Protein AF-A0A3M1SSL6-F1 (afdb_monomer_lite)

Secondary structure (DSSP, 8-state):
----EE-----SSSS---PPP--S---TTS-TTTS-GGGSEEEEEEEEEETTEEEEEEEEEESSPTTPEEEEEEEETT--SEEEEEEEE-BTTEEEEEEEEEPS---SS-EEEEEEE-GGGS-HHHHHHHHHTTTT-----

Structure (mmCIF, N/CA/C/O backbone):
data_AF-A0A3M1SSL6-F1
#
_entry.id   AF-A0A3M1SSL6-F1
#
loop_
_atom_site.group_PDB
_atom_site.id
_atom_site.type_symbol
_atom_site.label_atom_id
_atom_site.label_alt_id
_atom_site.label_comp_id
_atom_site.label_asym_id
_atom_site.label_entity_id
_atom_site.label_seq_id
_atom_site.pdbx_PDB_ins_code
_atom_site.Cartn_x
_atom_site.Cartn_y
_atom_site.Cartn_z
_atom_site.occu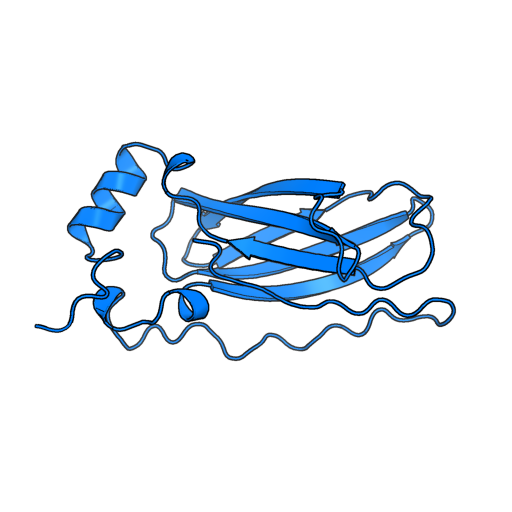pancy
_atom_site.B_iso_or_equiv
_atom_site.auth_seq_id
_atom_site.auth_comp_id
_atom_site.auth_asym_id
_atom_site.auth_atom_id
_atom_site.pdbx_PDB_model_num
ATOM 1 N N . MET A 1 1 ? 5.667 8.027 9.901 1.00 38.12 1 MET A N 1
ATOM 2 C CA . MET A 1 1 ? 6.090 6.616 10.025 1.00 38.12 1 MET A CA 1
ATOM 3 C C . MET A 1 1 ? 5.757 5.907 8.709 1.00 38.12 1 MET A C 1
ATOM 5 O O . MET A 1 1 ? 4.635 6.069 8.248 1.00 38.12 1 MET A O 1
ATOM 9 N N . ARG A 1 2 ? 6.720 5.253 8.036 1.00 44.19 2 ARG A N 1
ATOM 10 C CA . ARG A 1 2 ? 6.499 4.484 6.786 1.00 44.19 2 ARG A CA 1
ATOM 11 C C . ARG A 1 2 ? 6.353 3.008 7.173 1.00 44.19 2 ARG A C 1
ATOM 13 O O . ARG A 1 2 ? 7.194 2.523 7.918 1.00 44.19 2 ARG A O 1
ATOM 20 N N . LEU A 1 3 ? 5.269 2.350 6.759 1.00 55.62 3 LEU A N 1
ATOM 21 C CA . LEU A 1 3 ? 4.728 1.160 7.447 1.00 55.62 3 LEU A CA 1
ATOM 22 C C . LEU A 1 3 ? 4.533 -0.080 6.555 1.00 55.62 3 LEU A C 1
ATOM 24 O O . LEU A 1 3 ? 3.794 -0.987 6.905 1.00 55.62 3 LEU A O 1
ATOM 28 N N . GLY A 1 4 ? 5.216 -0.150 5.419 1.00 49.72 4 GLY A N 1
ATOM 29 C CA . GLY A 1 4 ? 5.223 -1.340 4.573 1.00 49.72 4 GLY A CA 1
ATOM 30 C C . GLY A 1 4 ? 6.229 -1.174 3.443 1.00 49.72 4 GLY A C 1
ATOM 31 O O . GLY A 1 4 ? 6.279 -0.135 2.780 1.00 49.72 4 GLY A O 1
ATOM 32 N N . PHE A 1 5 ? 7.079 -2.175 3.253 1.00 45.56 5 PHE A N 1
ATOM 33 C CA . PHE A 1 5 ? 8.146 -2.143 2.262 1.00 45.56 5 PHE A CA 1
ATOM 34 C C . PHE A 1 5 ? 8.259 -3.514 1.609 1.00 45.56 5 PHE A C 1
ATOM 36 O O . PHE A 1 5 ? 8.467 -4.505 2.305 1.00 45.56 5 PHE A O 1
ATOM 43 N N . LEU A 1 6 ? 8.154 -3.560 0.280 1.00 54.50 6 LEU A N 1
ATOM 44 C CA . LEU A 1 6 ? 8.466 -4.755 -0.491 1.00 54.50 6 LEU A CA 1
ATOM 45 C C . LEU A 1 6 ? 9.509 -4.407 -1.551 1.00 54.50 6 LEU A C 1
ATOM 47 O O . LEU A 1 6 ? 9.314 -3.560 -2.429 1.00 54.50 6 LEU A O 1
ATOM 51 N N . LEU A 1 7 ? 10.645 -5.088 -1.485 1.00 48.22 7 LEU A N 1
ATOM 52 C CA . LEU A 1 7 ? 11.669 -4.955 -2.502 1.00 48.22 7 LEU A CA 1
ATOM 53 C C . LEU A 1 7 ? 11.316 -5.803 -3.724 1.00 48.22 7 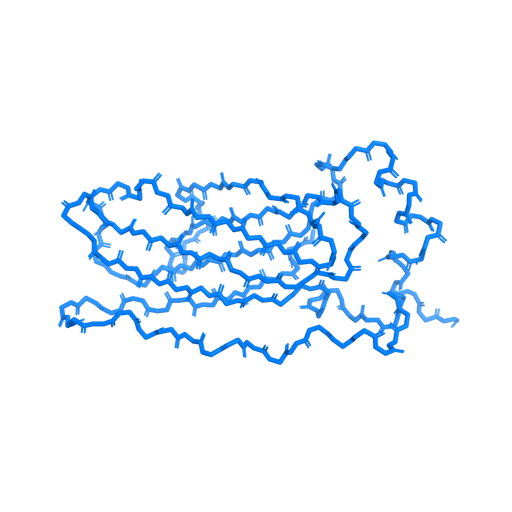LEU A C 1
ATOM 55 O O . LEU A 1 7 ? 11.434 -7.025 -3.686 1.00 48.22 7 LEU A O 1
ATOM 59 N N . LEU A 1 8 ? 11.004 -5.147 -4.841 1.00 52.91 8 LEU A N 1
ATOM 60 C CA . LEU A 1 8 ? 10.924 -5.802 -6.144 1.00 52.91 8 LEU A CA 1
ATOM 61 C C . LEU A 1 8 ? 12.239 -5.635 -6.921 1.00 52.91 8 LEU A C 1
ATOM 63 O O . LEU A 1 8 ? 12.441 -4.643 -7.622 1.00 52.91 8 LEU A O 1
ATOM 67 N N . VAL A 1 9 ? 13.129 -6.626 -6.859 1.00 50.75 9 VAL A N 1
ATOM 68 C CA . VAL A 1 9 ? 14.359 -6.610 -7.666 1.00 50.75 9 VAL A CA 1
ATOM 69 C C . VAL A 1 9 ? 14.037 -6.945 -9.126 1.00 50.75 9 VAL A C 1
ATOM 71 O O . VAL A 1 9 ? 13.736 -8.084 -9.470 1.00 50.75 9 VAL A O 1
ATOM 74 N N . LEU A 1 10 ? 14.141 -5.947 -10.004 1.00 53.19 10 LEU A N 1
ATOM 75 C CA . LEU A 1 10 ? 14.079 -6.113 -11.456 1.00 53.19 10 LEU A CA 1
ATOM 76 C C . LEU A 1 10 ? 15.504 -6.143 -12.018 1.00 53.19 10 LEU A C 1
ATOM 78 O O . LEU A 1 10 ? 16.075 -5.096 -12.317 1.00 53.19 10 LEU A O 1
ATOM 82 N N . LEU A 1 11 ? 16.098 -7.334 -12.137 1.00 41.16 11 LEU A N 1
ATOM 83 C CA . LEU A 1 11 ? 17.385 -7.491 -12.821 1.00 41.16 11 LEU A CA 1
ATOM 84 C C . LEU A 1 11 ? 17.178 -7.323 -14.332 1.00 41.16 11 LEU A C 1
ATOM 86 O O . LEU A 1 11 ? 16.248 -7.874 -14.922 1.00 41.16 11 LEU A O 1
ATOM 90 N N . GLY A 1 12 ? 18.006 -6.481 -14.947 1.00 35.97 12 GLY A N 1
ATOM 91 C CA . GLY A 1 12 ? 17.979 -6.242 -16.385 1.00 35.97 12 GLY A CA 1
ATOM 92 C C . GLY A 1 12 ? 18.387 -7.484 -17.182 1.00 35.97 12 GLY A C 1
ATOM 93 O O . GLY A 1 12 ? 19.233 -8.249 -16.738 1.00 35.97 12 GLY A O 1
ATOM 94 N N . LEU A 1 13 ? 17.804 -7.601 -18.382 1.00 37.53 13 LEU A N 1
ATOM 95 C CA . LEU A 1 13 ? 18.135 -8.556 -19.453 1.00 37.53 13 LEU A CA 1
ATOM 96 C C . LEU A 1 13 ? 17.828 -10.033 -19.145 1.00 37.53 13 LEU A C 1
ATOM 98 O O . LEU A 1 13 ? 18.706 -10.882 -19.110 1.00 37.53 13 LEU A O 1
ATOM 102 N N . GLY A 1 14 ? 16.545 -10.355 -18.995 1.00 35.19 14 GLY A N 1
ATOM 103 C CA . GLY A 1 14 ? 16.071 -11.738 -19.002 1.00 35.19 14 GLY A CA 1
ATOM 104 C C . GLY A 1 14 ? 14.576 -11.790 -18.735 1.00 35.19 14 GLY A C 1
ATOM 105 O O . GLY A 1 14 ? 14.086 -11.192 -17.782 1.00 35.19 14 GLY A O 1
ATOM 106 N N . SER A 1 15 ? 13.830 -12.427 -19.625 1.00 37.25 15 SER A N 1
ATOM 107 C CA . SER A 1 15 ? 12.371 -12.405 -19.704 1.00 37.25 15 SER A CA 1
ATOM 108 C C . SER A 1 15 ? 11.688 -13.125 -18.534 1.00 37.25 15 SER A C 1
ATOM 110 O O . SER A 1 15 ? 11.211 -14.237 -18.684 1.00 37.25 15 SER A O 1
ATOM 112 N N . SER A 1 16 ? 11.634 -12.514 -17.354 1.00 40.06 16 SER A N 1
ATOM 113 C CA . SER A 1 16 ? 10.508 -12.608 -16.414 1.00 40.06 16 SER A CA 1
ATOM 114 C C . SER A 1 16 ? 10.791 -11.726 -15.203 1.00 40.06 16 SER A C 1
ATOM 116 O O . SER A 1 16 ? 11.843 -11.801 -14.572 1.00 40.06 16 SER A O 1
ATOM 118 N N . VAL A 1 17 ? 9.834 -10.867 -14.858 1.00 48.50 17 VAL A N 1
ATOM 119 C CA . VAL A 1 17 ? 9.795 -10.295 -13.514 1.00 48.50 17 VAL A CA 1
ATOM 120 C C . VAL A 1 17 ? 9.286 -11.412 -12.622 1.00 48.50 17 VAL A C 1
ATOM 122 O O . VAL A 1 17 ? 8.125 -11.803 -12.743 1.00 48.50 17 VAL A O 1
ATOM 125 N N . ARG A 1 18 ? 10.149 -11.967 -11.770 1.00 44.84 18 ARG A N 1
ATOM 126 C CA . ARG A 1 18 ? 9.722 -12.986 -10.812 1.00 44.84 18 ARG A CA 1
ATOM 127 C C . ARG A 1 18 ? 8.696 -12.335 -9.886 1.00 44.84 18 ARG A C 1
ATOM 129 O O . ARG A 1 18 ? 9.043 -11.445 -9.113 1.00 44.84 18 ARG A O 1
ATOM 136 N N . ALA A 1 19 ? 7.434 -12.741 -10.015 1.00 44.97 19 ALA A N 1
ATOM 137 C CA . ALA A 1 19 ? 6.427 -12.441 -9.014 1.00 44.97 19 ALA A CA 1
ATOM 138 C C . ALA A 1 19 ? 6.960 -13.003 -7.693 1.00 44.97 19 ALA A C 1
ATOM 140 O O . ALA A 1 19 ? 7.219 -14.204 -7.594 1.00 44.97 19 ALA A O 1
ATOM 141 N N . GLN A 1 20 ? 7.198 -12.142 -6.707 1.00 50.69 20 GLN A N 1
ATOM 142 C CA . GLN A 1 20 ? 7.287 -12.648 -5.347 1.00 50.69 20 GLN A CA 1
ATOM 143 C C . GLN A 1 20 ? 5.884 -13.145 -5.004 1.00 50.69 20 GLN A C 1
ATOM 145 O O . GLN A 1 20 ? 4.908 -12.410 -5.177 1.00 50.69 20 GLN A O 1
ATOM 150 N N . SER A 1 21 ? 5.788 -14.419 -4.612 1.00 43.50 21 SER A N 1
ATOM 151 C CA . SER A 1 21 ? 4.580 -14.983 -4.010 1.00 43.50 21 SER A CA 1
ATOM 152 C C . SER A 1 21 ? 4.076 -14.023 -2.940 1.00 43.50 21 SER A C 1
ATOM 154 O O . SER A 1 21 ? 4.904 -13.384 -2.283 1.00 43.50 21 SER A O 1
ATOM 156 N N . MET A 1 22 ? 2.751 -13.904 -2.784 1.00 50.19 22 MET A N 1
ATOM 157 C CA . MET A 1 22 ? 2.197 -13.064 -1.723 1.00 50.19 22 MET A CA 1
ATOM 158 C C . MET A 1 22 ? 2.946 -13.357 -0.422 1.00 50.19 22 MET A C 1
ATOM 160 O O . MET A 1 22 ? 3.069 -14.536 -0.070 1.00 50.19 22 MET A O 1
ATOM 164 N N . PRO A 1 23 ? 3.501 -12.336 0.257 1.00 56.31 23 PRO A N 1
ATOM 165 C CA . PRO A 1 23 ? 3.974 -12.548 1.612 1.00 56.31 23 PRO A CA 1
ATOM 166 C C . PRO A 1 23 ? 2.814 -13.103 2.444 1.00 56.31 23 PRO A C 1
ATOM 168 O O . PRO A 1 23 ? 1.648 -12.955 2.067 1.00 56.31 23 PRO A O 1
ATOM 171 N N . GLU A 1 24 ? 3.149 -13.750 3.558 1.00 63.38 24 GLU A N 1
ATOM 172 C CA . GLU A 1 24 ? 2.192 -14.193 4.574 1.00 63.38 24 GLU A CA 1
ATOM 173 C C . GLU A 1 24 ? 1.057 -13.163 4.717 1.00 63.38 24 GLU A C 1
ATOM 175 O O . GLU A 1 24 ? 1.331 -11.962 4.853 1.00 63.38 24 GLU A O 1
ATOM 180 N N . ARG A 1 25 ? -0.194 -13.628 4.572 1.00 72.38 25 ARG A N 1
ATOM 181 C CA . ARG A 1 25 ? -1.403 -12.787 4.595 1.00 72.38 25 ARG A CA 1
ATOM 182 C C . ARG A 1 25 ? -1.436 -11.943 5.868 1.00 72.38 25 ARG A C 1
ATOM 184 O O . ARG A 1 25 ? -0.782 -12.276 6.857 1.00 72.38 25 ARG A O 1
ATOM 191 N N . VAL A 1 26 ? -2.196 -10.850 5.858 1.00 74.75 26 VAL A N 1
ATOM 192 C CA . VAL A 1 26 ? -2.397 -10.102 7.105 1.00 74.75 26 VAL A CA 1
ATOM 193 C C . VAL A 1 26 ? -3.122 -11.022 8.094 1.00 74.75 26 VAL A C 1
ATOM 195 O O . VAL A 1 26 ? -4.176 -11.573 7.781 1.00 74.75 26 VAL A O 1
ATOM 198 N N . ASP A 1 27 ? -2.550 -11.219 9.283 1.00 77.81 27 ASP A N 1
ATOM 199 C CA . ASP A 1 27 ? -3.174 -12.025 10.334 1.00 77.81 27 ASP A CA 1
ATOM 200 C C . ASP A 1 27 ? -4.312 -11.240 10.991 1.00 77.81 27 ASP A C 1
ATOM 202 O O . ASP A 1 27 ? -4.085 -10.449 11.903 1.00 77.81 27 ASP A O 1
ATOM 206 N N . PHE A 1 28 ? -5.539 -11.472 10.526 1.00 81.75 28 PHE A N 1
ATOM 207 C CA . PHE A 1 28 ? -6.749 -10.835 11.046 1.00 81.75 28 PHE A CA 1
ATOM 208 C C . PHE A 1 28 ? -7.290 -11.452 12.348 1.00 81.75 28 PHE A C 1
ATOM 210 O O . PHE A 1 28 ? -8.369 -11.057 12.789 1.00 81.75 28 PHE A O 1
ATOM 217 N N . SER A 1 29 ? -6.597 -12.423 12.957 1.00 83.38 29 SER A N 1
ATOM 218 C CA . SER A 1 29 ? -7.064 -13.066 14.196 1.00 83.38 29 SER A CA 1
ATOM 219 C C . SER A 1 29 ? -6.900 -12.183 15.438 1.00 83.38 29 SER A C 1
ATOM 221 O O . SER A 1 29 ? -7.640 -12.341 16.407 1.00 83.38 29 SER A O 1
ATOM 223 N N . LYS A 1 30 ? -5.962 -11.232 15.401 1.00 80.69 30 LYS A N 1
ATOM 224 C CA . LYS A 1 30 ? -5.660 -10.313 16.507 1.00 80.69 30 LYS A CA 1
ATOM 225 C C . LYS A 1 30 ? -6.284 -8.951 16.270 1.00 80.69 30 LYS A C 1
ATOM 227 O O . LYS A 1 30 ? -6.275 -8.516 15.125 1.00 80.69 30 LYS A O 1
ATOM 232 N N . PRO A 1 31 ? -6.760 -8.226 17.291 1.00 80.62 31 PRO A N 1
ATOM 233 C CA . PRO A 1 31 ? -7.284 -6.877 17.098 1.00 80.62 31 PRO A CA 1
ATOM 234 C C . PRO A 1 31 ? -6.217 -5.922 16.517 1.00 80.62 31 PRO A C 1
ATOM 236 O O . PRO A 1 31 ? -5.020 -6.129 16.735 1.00 80.62 31 PRO A O 1
ATOM 239 N N . PRO A 1 32 ? -6.613 -4.834 15.818 1.00 77.00 32 PRO A N 1
ATOM 240 C CA . PRO A 1 32 ? -5.674 -3.884 15.210 1.00 77.00 32 PRO A CA 1
ATOM 241 C C . PRO A 1 32 ? -4.626 -3.311 16.173 1.00 77.00 32 PRO A C 1
ATOM 243 O O . PRO A 1 32 ? -3.562 -2.878 15.728 1.00 77.00 32 PRO A O 1
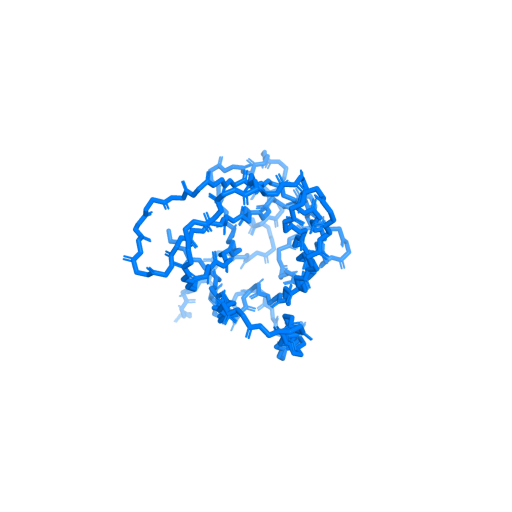ATOM 246 N N . SER A 1 33 ? -4.944 -3.263 17.465 1.00 76.19 33 SER A N 1
ATOM 247 C CA . SER A 1 33 ? -4.093 -2.811 18.566 1.00 76.19 33 SER A CA 1
ATOM 248 C C . SER A 1 33 ? -2.898 -3.730 18.838 1.00 76.19 33 SER A C 1
ATOM 250 O O . SER A 1 33 ? -1.842 -3.281 19.267 1.00 76.19 33 SER A O 1
ATOM 252 N N . GLU A 1 34 ? -3.045 -5.023 18.567 1.00 77.81 34 GLU A N 1
ATOM 253 C CA . GLU A 1 34 ? -2.030 -6.047 18.842 1.00 77.81 34 GLU A CA 1
ATOM 254 C C . GLU A 1 34 ? -1.167 -6.366 17.618 1.00 77.81 34 GLU A C 1
ATOM 256 O O . GLU A 1 34 ? -0.201 -7.125 17.696 1.00 77.81 34 GLU A O 1
ATOM 261 N N . VAL A 1 35 ? -1.501 -5.782 16.465 1.00 74.69 35 VAL A N 1
ATOM 262 C CA . VAL A 1 35 ? -0.747 -5.963 15.227 1.00 74.69 35 VAL A CA 1
ATOM 263 C C . VAL A 1 35 ? 0.295 -4.860 15.102 1.00 74.69 35 VAL A C 1
ATOM 265 O O . VAL A 1 35 ? -0.026 -3.672 15.031 1.00 74.69 35 VAL A O 1
ATOM 268 N N . GLU A 1 36 ? 1.566 -5.247 15.022 1.00 70.06 36 GLU A N 1
ATOM 269 C CA . GLU A 1 36 ? 2.645 -4.291 14.788 1.00 70.06 36 GLU A CA 1
ATOM 270 C C . GLU A 1 36 ? 2.447 -3.539 13.470 1.00 70.06 36 GLU A C 1
ATOM 272 O O . GLU A 1 36 ? 1.963 -4.073 12.472 1.00 70.06 36 GLU A O 1
ATOM 277 N N . ALA A 1 37 ? 2.825 -2.263 13.450 1.00 67.62 37 ALA A N 1
ATOM 278 C CA . ALA A 1 37 ? 2.411 -1.354 12.391 1.00 67.62 37 ALA A CA 1
ATOM 279 C C . ALA A 1 37 ? 2.893 -1.770 10.980 1.00 67.62 37 ALA A C 1
ATOM 281 O O . ALA A 1 37 ? 2.187 -1.516 10.006 1.00 67.62 37 ALA A O 1
ATOM 282 N N . TYR A 1 38 ? 4.041 -2.452 10.863 1.00 65.69 38 TYR A N 1
ATOM 283 C CA . TYR A 1 38 ? 4.555 -2.999 9.595 1.00 65.69 38 TYR A CA 1
ATOM 284 C C . TYR A 1 38 ? 3.862 -4.299 9.147 1.00 65.69 38 TYR A C 1
ATOM 286 O O . TYR A 1 38 ? 4.026 -4.722 8.003 1.00 65.69 38 TYR A O 1
ATOM 294 N N . ASN A 1 39 ? 3.075 -4.925 10.024 1.00 69.75 39 ASN A N 1
ATOM 295 C CA . ASN A 1 39 ? 2.250 -6.094 9.722 1.00 69.75 39 ASN A CA 1
ATOM 296 C C . ASN A 1 39 ? 0.814 -5.704 9.342 1.00 69.75 39 ASN A C 1
ATOM 298 O O . ASN A 1 39 ? 0.058 -6.551 8.877 1.00 69.75 39 ASN A O 1
ATOM 302 N N . LYS A 1 40 ? 0.441 -4.419 9.464 1.00 80.38 40 LYS A N 1
ATOM 303 C CA . LYS A 1 40 ? -0.896 -3.924 9.092 1.00 80.38 40 LYS A CA 1
ATOM 304 C C . LYS A 1 40 ? -1.109 -3.786 7.582 1.00 80.38 40 LYS A C 1
ATOM 306 O O . LYS A 1 40 ? -2.216 -3.461 7.163 1.00 80.38 40 LYS A O 1
ATOM 311 N N . VAL A 1 41 ? -0.072 -3.982 6.767 1.00 83.31 41 VAL A N 1
ATOM 312 C CA . VAL A 1 41 ? -0.155 -4.004 5.300 1.00 83.31 41 VAL A CA 1
ATOM 313 C C . VAL A 1 41 ? 0.742 -5.116 4.773 1.00 83.31 41 VAL A C 1
ATOM 315 O O . VAL A 1 41 ? 1.937 -5.155 5.073 1.00 83.31 41 VAL A O 1
ATOM 318 N N . ARG A 1 42 ? 0.185 -5.992 3.939 1.00 84.44 42 ARG A N 1
ATOM 319 C CA . ARG A 1 42 ? 0.925 -7.006 3.181 1.00 84.44 42 ARG A CA 1
ATOM 320 C C . ARG A 1 42 ? 0.533 -6.901 1.726 1.00 84.44 42 ARG A C 1
ATOM 322 O O . ARG A 1 42 ? -0.633 -6.711 1.417 1.00 84.44 42 ARG A O 1
ATOM 329 N N . PHE A 1 43 ? 1.499 -6.981 0.822 1.00 85.25 43 PHE A N 1
ATOM 330 C CA . PHE A 1 43 ? 1.208 -6.874 -0.600 1.00 85.25 43 PHE A CA 1
ATOM 331 C C . PHE A 1 43 ? 2.215 -7.639 -1.437 1.00 85.25 43 PHE A C 1
ATOM 333 O O . PHE A 1 43 ? 3.360 -7.836 -1.035 1.00 85.25 43 PHE A O 1
ATOM 340 N N . ALA A 1 44 ? 1.772 -8.031 -2.620 1.00 85.00 44 ALA A N 1
ATOM 341 C CA . ALA A 1 44 ? 2.588 -8.545 -3.695 1.00 85.00 44 ALA A CA 1
ATOM 342 C C . ALA A 1 44 ? 2.653 -7.532 -4.831 1.00 85.00 44 ALA A C 1
ATOM 344 O O . ALA A 1 44 ? 1.765 -6.694 -5.022 1.00 85.00 44 ALA A O 1
ATOM 345 N N . VAL A 1 45 ? 3.715 -7.647 -5.621 1.00 83.62 45 VAL A N 1
ATOM 346 C CA . VAL A 1 45 ? 3.859 -6.888 -6.856 1.00 83.62 45 VAL A CA 1
ATOM 347 C C . VAL A 1 45 ? 4.176 -7.840 -7.992 1.00 83.62 45 VAL A C 1
ATOM 349 O O . VAL A 1 45 ? 5.135 -8.609 -7.935 1.00 83.62 45 VAL A O 1
ATOM 352 N N . ARG A 1 46 ? 3.394 -7.737 -9.061 1.00 83.69 46 ARG A N 1
ATOM 353 C CA . ARG A 1 46 ? 3.653 -8.389 -10.339 1.00 83.69 46 ARG A CA 1
ATOM 354 C C . ARG A 1 46 ? 4.082 -7.339 -11.350 1.00 83.69 46 ARG A C 1
ATOM 356 O O . ARG A 1 46 ? 3.381 -6.354 -11.557 1.00 83.69 46 ARG A O 1
ATOM 363 N N . GLY A 1 47 ? 5.226 -7.549 -11.990 1.00 81.06 47 GLY A N 1
ATOM 364 C CA . GLY A 1 47 ? 5.666 -6.715 -13.104 1.00 81.06 47 GLY A CA 1
ATOM 365 C C . GLY A 1 47 ? 5.471 -7.410 -14.443 1.00 81.06 47 GLY A C 1
ATOM 366 O O . GLY A 1 47 ? 5.724 -8.603 -14.574 1.00 81.06 47 GLY A O 1
ATOM 367 N N . GLU A 1 48 ? 5.068 -6.652 -15.453 1.00 81.94 48 GLU A N 1
ATOM 368 C CA . GLU A 1 48 ? 4.952 -7.115 -16.831 1.00 81.94 48 GLU A CA 1
ATOM 369 C C . GLU A 1 48 ? 5.571 -6.081 -17.774 1.00 81.94 48 GLU A C 1
ATOM 371 O O . GLU A 1 48 ? 5.242 -4.892 -17.735 1.00 81.94 48 GLU A O 1
ATOM 376 N N . ARG A 1 49 ? 6.498 -6.519 -18.631 1.00 77.50 49 ARG A N 1
ATOM 377 C CA . ARG A 1 49 ? 7.044 -5.666 -19.691 1.00 77.50 49 ARG A CA 1
ATOM 378 C C . ARG A 1 49 ? 6.135 -5.746 -20.911 1.00 77.50 49 ARG A C 1
ATOM 380 O O . ARG A 1 49 ? 5.967 -6.810 -21.486 1.00 77.50 49 ARG A O 1
ATOM 387 N N . THR A 1 50 ? 5.617 -4.597 -21.328 1.00 79.56 50 THR A N 1
ATOM 388 C CA . THR A 1 50 ? 4.801 -4.438 -22.538 1.00 79.56 50 THR A CA 1
ATOM 389 C C . THR A 1 50 ? 5.546 -3.587 -23.567 1.00 79.56 50 THR A C 1
ATOM 391 O O . THR A 1 50 ? 6.506 -2.887 -23.230 1.00 79.56 50 THR A O 1
ATOM 394 N N . ALA A 1 51 ? 5.060 -3.538 -24.812 1.00 78.12 51 ALA A N 1
ATOM 395 C CA . ALA A 1 51 ? 5.605 -2.639 -25.836 1.00 78.12 51 ALA A CA 1
ATOM 396 C C . ALA A 1 51 ? 5.597 -1.154 -25.404 1.00 78.12 51 ALA A C 1
ATOM 398 O O . ALA A 1 51 ? 6.433 -0.367 -25.854 1.00 78.12 51 ALA A O 1
ATOM 399 N N . LYS A 1 52 ? 4.683 -0.759 -24.506 1.00 77.12 52 LYS A N 1
ATOM 400 C CA . LYS A 1 52 ? 4.526 0.620 -24.010 1.00 77.12 52 LYS A CA 1
ATOM 401 C C . LYS A 1 52 ? 5.381 0.931 -22.774 1.00 77.12 52 LYS A C 1
ATOM 403 O O . LYS A 1 52 ? 5.479 2.094 -22.396 1.00 77.12 52 LYS A O 1
ATOM 408 N N . GLY A 1 53 ? 6.028 -0.069 -22.175 1.00 77.12 53 GLY A N 1
ATOM 409 C CA . GLY A 1 53 ? 6.837 0.083 -20.965 1.00 77.12 53 GLY A CA 1
ATOM 410 C C . GLY A 1 53 ? 6.512 -0.961 -19.899 1.00 77.12 53 GLY A C 1
ATOM 411 O O . GLY A 1 53 ? 5.861 -1.973 -20.170 1.00 77.12 53 GLY A O 1
ATOM 412 N N . LEU A 1 54 ? 6.989 -0.712 -18.679 1.00 79.31 54 LEU A N 1
ATOM 413 C CA . LEU A 1 54 ? 6.728 -1.564 -17.521 1.00 79.31 54 LEU A CA 1
ATOM 414 C C . LEU A 1 54 ? 5.339 -1.261 -16.947 1.00 79.31 54 LEU A C 1
ATOM 416 O O . LEU A 1 54 ? 5.009 -0.107 -16.661 1.00 79.31 54 LEU A O 1
ATOM 420 N N . VAL A 1 55 ? 4.557 -2.316 -16.762 1.00 84.31 55 VAL A N 1
ATOM 421 C CA . VAL A 1 55 ? 3.304 -2.321 -16.014 1.00 84.31 55 VAL A CA 1
ATOM 422 C C . VAL A 1 55 ? 3.563 -3.019 -14.689 1.00 84.31 55 VAL A C 1
ATOM 424 O O . VAL A 1 55 ? 4.164 -4.091 -14.668 1.00 84.31 55 VAL A O 1
ATOM 427 N N . LEU A 1 56 ? 3.138 -2.412 -13.585 1.00 85.81 56 LEU A N 1
ATOM 428 C CA . LEU A 1 56 ? 3.207 -3.032 -12.263 1.00 85.81 56 LEU A CA 1
ATOM 429 C C . LEU A 1 56 ? 1.791 -3.189 -11.721 1.00 85.81 56 LEU A C 1
ATOM 431 O O . LEU A 1 56 ? 1.032 -2.227 -11.700 1.00 85.81 56 LEU A O 1
ATOM 435 N N . THR A 1 57 ? 1.444 -4.376 -11.259 1.00 88.75 57 THR A N 1
ATOM 436 C CA . THR A 1 57 ? 0.205 -4.637 -10.531 1.00 88.75 57 THR A CA 1
ATOM 437 C C . THR A 1 57 ? 0.564 -4.899 -9.081 1.00 88.75 57 THR A C 1
ATOM 439 O O . THR A 1 57 ? 1.378 -5.772 -8.792 1.00 88.75 57 THR A O 1
ATOM 442 N N . VAL A 1 58 ? -0.016 -4.107 -8.188 1.00 88.75 58 VAL A N 1
ATOM 443 C CA . VAL A 1 58 ? 0.123 -4.216 -6.740 1.00 88.75 58 VAL A CA 1
ATOM 444 C C . VAL A 1 58 ? -1.198 -4.722 -6.193 1.00 88.75 58 VAL A C 1
ATOM 446 O O . VAL A 1 58 ? -2.237 -4.118 -6.453 1.00 88.75 58 VAL A O 1
ATOM 449 N N . GLU A 1 59 ? -1.149 -5.817 -5.452 1.00 90.62 59 GLU A N 1
ATOM 450 C CA . GLU A 1 59 ? -2.300 -6.439 -4.799 1.00 90.62 59 GLU A CA 1
ATOM 451 C C . GLU A 1 59 ? -1.923 -6.687 -3.349 1.00 90.62 59 GLU A C 1
ATOM 453 O O . GLU A 1 59 ? -0.843 -7.212 -3.076 1.00 90.62 59 GLU A O 1
ATOM 458 N N . GLY A 1 60 ? -2.769 -6.271 -2.416 1.00 88.31 60 GLY A N 1
ATOM 459 C CA . GLY A 1 60 ? -2.460 -6.411 -1.008 1.00 88.31 60 GLY A CA 1
ATOM 460 C C . GLY A 1 60 ? -3.674 -6.435 -0.108 1.00 88.31 60 GLY A C 1
ATOM 461 O O . GLY A 1 60 ? -4.792 -6.129 -0.509 1.00 88.31 60 GLY A O 1
ATOM 462 N N . GLU A 1 61 ? -3.397 -6.800 1.131 1.00 89.19 61 GLU A N 1
ATOM 463 C CA . GLU A 1 61 ? -4.311 -6.799 2.255 1.00 89.19 61 GLU A CA 1
ATOM 464 C C . GLU A 1 61 ? -3.866 -5.727 3.245 1.00 89.19 61 GLU A C 1
ATOM 466 O O . GLU A 1 61 ? -2.671 -5.479 3.457 1.00 89.19 61 GLU A O 1
ATOM 471 N N . ALA A 1 62 ? -4.844 -5.076 3.852 1.00 88.38 62 ALA A N 1
ATOM 472 C CA . ALA A 1 62 ? -4.638 -4.025 4.821 1.00 88.38 62 ALA A CA 1
ATOM 473 C C . ALA A 1 62 ? -5.523 -4.279 6.035 1.00 88.38 62 ALA A C 1
ATOM 475 O O . ALA A 1 62 ? -6.705 -4.578 5.910 1.00 88.38 62 ALA A O 1
ATOM 476 N N . TYR A 1 63 ? -4.949 -4.101 7.222 1.00 86.69 63 TYR A N 1
ATOM 477 C CA . TYR A 1 63 ? -5.705 -4.150 8.465 1.00 86.69 63 TYR A CA 1
ATOM 478 C C . TYR A 1 63 ? -6.704 -2.990 8.549 1.00 86.69 63 TYR A C 1
ATOM 480 O O . TYR A 1 63 ? -7.740 -3.134 9.174 1.00 86.69 63 TYR A O 1
ATOM 488 N N . TYR A 1 64 ? -6.393 -1.852 7.921 1.00 86.44 64 TYR A N 1
ATOM 489 C CA . TYR A 1 64 ? -7.158 -0.604 7.977 1.00 86.44 64 TYR A CA 1
ATOM 490 C C . TYR A 1 64 ? -8.619 -0.745 7.517 1.00 86.44 64 TYR A C 1
ATOM 492 O O . TYR A 1 64 ? -8.907 -1.587 6.668 1.00 86.44 64 TYR A O 1
ATOM 500 N N . PRO A 1 65 ? -9.530 0.101 8.038 1.00 87.88 65 PRO A N 1
ATOM 501 C CA . PRO A 1 65 ? -10.933 0.059 7.650 1.00 87.88 65 PRO A CA 1
ATOM 502 C C . PRO A 1 65 ? -11.120 0.416 6.174 1.00 87.88 65 PRO A C 1
ATOM 504 O O . PRO A 1 65 ? -10.304 1.128 5.579 1.00 87.88 65 PRO A O 1
ATOM 507 N N . ASP A 1 66 ? -12.243 -0.013 5.615 1.00 90.62 66 ASP A N 1
ATOM 508 C CA . ASP A 1 66 ? -12.617 0.328 4.250 1.00 90.62 66 ASP A CA 1
ATOM 509 C C . ASP A 1 66 ? -12.699 1.846 4.045 1.00 90.62 66 ASP A C 1
ATOM 511 O O . ASP A 1 66 ? -13.013 2.634 4.945 1.00 90.62 66 ASP A O 1
ATOM 515 N N . GLY A 1 67 ? -12.333 2.273 2.841 1.00 89.44 67 GLY A N 1
ATOM 516 C CA . GLY A 1 67 ? -12.134 3.675 2.499 1.00 89.44 67 GLY A CA 1
ATOM 517 C C . GLY A 1 67 ? -10.783 4.245 2.938 1.00 89.44 67 GLY A C 1
ATOM 518 O O . GLY A 1 67 ? -10.430 5.336 2.480 1.00 89.44 67 GLY A O 1
ATOM 519 N N . ALA A 1 68 ? -9.991 3.528 3.750 1.00 90.38 68 ALA A N 1
ATOM 520 C CA . ALA A 1 68 ? -8.638 3.957 4.079 1.00 90.38 68 ALA A CA 1
ATOM 521 C C . ALA A 1 68 ? -7.759 4.041 2.831 1.00 90.38 68 ALA A C 1
ATOM 523 O O . ALA A 1 68 ? -7.778 3.178 1.960 1.00 90.38 68 ALA A O 1
ATOM 524 N N . VAL A 1 69 ? -6.955 5.092 2.753 1.00 91.69 69 VAL A N 1
ATOM 525 C CA . VAL A 1 69 ? -6.049 5.341 1.640 1.00 91.69 69 VAL A CA 1
ATOM 526 C C . VAL A 1 69 ? -4.676 4.755 1.946 1.00 91.69 69 VAL A C 1
ATOM 528 O O . VAL A 1 69 ? -3.982 5.205 2.863 1.00 91.69 69 VAL A O 1
ATOM 531 N N . ILE A 1 70 ? -4.257 3.799 1.121 1.00 90.56 70 ILE A N 1
ATOM 532 C CA . ILE A 1 70 ? -2.887 3.302 1.045 1.00 90.56 70 ILE A CA 1
ATOM 533 C C . ILE A 1 70 ? -2.159 4.057 -0.063 1.00 90.56 70 ILE A C 1
ATOM 535 O O . ILE A 1 70 ? -2.628 4.174 -1.197 1.00 90.56 70 ILE A O 1
ATOM 539 N N . LYS A 1 71 ? -0.983 4.580 0.267 1.00 89.75 71 LYS A N 1
ATOM 540 C CA . LYS A 1 71 ? -0.084 5.199 -0.696 1.00 89.75 71 LYS A CA 1
ATOM 541 C C . LYS A 1 71 ? 0.890 4.157 -1.204 1.00 89.75 71 LYS A C 1
ATOM 543 O O . LYS A 1 71 ? 1.628 3.572 -0.419 1.00 89.75 71 LYS A O 1
ATOM 548 N N . ILE A 1 72 ? 0.906 3.964 -2.514 1.00 89.31 72 ILE A N 1
ATOM 549 C CA . ILE A 1 72 ? 1.856 3.103 -3.210 1.00 89.31 72 ILE A CA 1
ATOM 550 C C . ILE A 1 72 ? 2.858 4.012 -3.903 1.00 89.31 72 ILE A C 1
ATOM 552 O O . ILE A 1 72 ? 2.455 4.870 -4.681 1.00 89.31 72 ILE A O 1
ATOM 556 N N . ALA A 1 73 ? 4.153 3.853 -3.665 1.00 87.62 73 ALA A N 1
ATOM 557 C CA . ALA A 1 73 ? 5.171 4.625 -4.366 1.00 87.62 73 ALA A CA 1
ATOM 558 C C . ALA A 1 73 ? 6.248 3.747 -4.976 1.00 87.62 73 ALA A C 1
ATOM 560 O O . ALA A 1 73 ? 6.627 2.712 -4.433 1.00 87.62 73 ALA A O 1
ATOM 561 N N . LEU A 1 74 ? 6.758 4.215 -6.110 1.00 86.00 74 LEU A N 1
ATOM 562 C CA . LEU A 1 74 ? 7.855 3.601 -6.832 1.00 86.00 74 LEU A CA 1
ATOM 563 C C . LEU A 1 74 ? 9.109 4.453 -6.656 1.00 86.00 74 LEU A C 1
ATOM 565 O O . LEU A 1 74 ? 9.071 5.669 -6.853 1.00 86.00 74 LEU A O 1
ATOM 569 N N . ARG A 1 75 ? 10.237 3.820 -6.346 1.00 84.06 75 ARG A N 1
ATOM 570 C CA . ARG A 1 75 ? 11.561 4.458 -6.348 1.00 84.06 75 ARG A CA 1
ATOM 571 C C . ARG A 1 75 ? 12.642 3.504 -6.825 1.00 84.06 75 ARG A C 1
ATOM 573 O O . ARG A 1 75 ? 12.424 2.297 -6.879 1.00 84.06 75 ARG A O 1
ATOM 580 N N . TYR A 1 76 ? 13.817 4.042 -7.128 1.00 82.06 76 TYR A N 1
ATOM 581 C CA . TYR A 1 76 ? 15.008 3.216 -7.298 1.00 82.06 76 TYR A CA 1
ATOM 582 C C . TYR A 1 76 ? 15.517 2.701 -5.953 1.00 82.06 76 TYR A C 1
ATOM 584 O O . TYR A 1 76 ? 15.439 3.385 -4.925 1.00 82.06 76 TYR A O 1
ATOM 592 N N . TRP A 1 77 ? 16.088 1.499 -5.984 1.00 74.88 77 TRP A N 1
ATOM 593 C CA . TRP A 1 77 ? 16.805 0.926 -4.853 1.00 74.88 77 TRP A CA 1
ATOM 594 C C . TRP A 1 77 ? 17.870 1.900 -4.341 1.00 74.88 77 TRP A C 1
ATOM 596 O O . TRP A 1 77 ? 18.577 2.532 -5.125 1.00 74.88 77 TRP A O 1
ATOM 606 N N . LYS A 1 78 ? 17.962 2.039 -3.013 1.00 75.44 78 LYS A N 1
ATOM 607 C CA . LYS A 1 78 ? 18.848 2.988 -2.304 1.00 75.44 78 LYS A CA 1
ATOM 608 C C . LYS A 1 78 ? 18.639 4.484 -2.608 1.00 75.44 78 LYS A C 1
ATOM 610 O O . LYS A 1 78 ? 19.316 5.301 -1.995 1.00 75.44 78 LYS A O 1
ATOM 615 N N . GLN A 1 79 ? 17.686 4.879 -3.456 1.00 79.50 79 GLN A N 1
ATOM 616 C CA . GLN A 1 79 ? 17.333 6.292 -3.635 1.00 79.50 79 GLN A CA 1
ATOM 617 C C . GLN A 1 79 ? 16.212 6.711 -2.688 1.00 79.50 79 GLN A C 1
ATOM 619 O O . GLN A 1 79 ? 15.288 5.945 -2.443 1.00 79.50 79 GLN A O 1
ATOM 624 N N . THR A 1 80 ? 16.261 7.939 -2.179 1.00 76.31 80 THR A N 1
ATOM 625 C CA . THR A 1 80 ? 15.221 8.495 -1.295 1.00 76.31 80 THR A CA 1
ATOM 626 C C . THR A 1 80 ? 14.047 9.102 -2.061 1.00 76.31 80 THR A C 1
ATOM 628 O O . THR A 1 80 ? 12.935 9.162 -1.534 1.00 76.31 80 THR A O 1
ATOM 631 N N . ARG A 1 81 ? 14.277 9.545 -3.303 1.00 81.19 81 ARG A N 1
ATOM 632 C CA . ARG A 1 81 ? 13.276 10.214 -4.138 1.00 81.19 81 ARG A CA 1
ATOM 633 C C . ARG A 1 81 ? 12.337 9.201 -4.791 1.00 81.19 81 ARG A C 1
ATOM 635 O O . ARG A 1 81 ? 12.780 8.260 -5.447 1.00 81.19 81 ARG A O 1
ATOM 642 N N . TYR A 1 82 ? 11.036 9.441 -4.655 1.00 81.69 82 TYR A N 1
ATOM 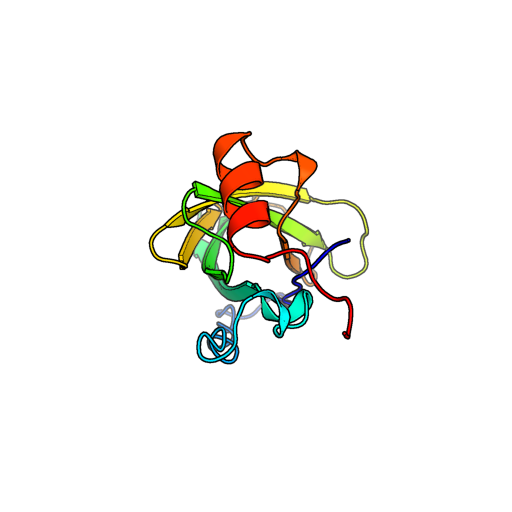643 C CA . TYR A 1 82 ? 10.017 8.703 -5.392 1.00 81.69 82 TYR A CA 1
ATOM 644 C C . TYR A 1 82 ? 10.003 9.129 -6.858 1.00 81.69 82 TYR A C 1
ATOM 646 O O . TYR A 1 82 ? 10.036 10.319 -7.172 1.00 81.69 82 TYR A O 1
ATOM 654 N N . LEU A 1 83 ? 9.935 8.145 -7.750 1.00 82.50 83 LEU A N 1
ATOM 655 C CA . LEU A 1 83 ? 9.676 8.362 -9.170 1.00 82.50 83 LEU A CA 1
ATOM 656 C C . LEU A 1 83 ? 8.233 8.802 -9.379 1.00 82.50 83 LEU A C 1
ATOM 658 O O . LEU A 1 83 ? 7.954 9.672 -10.194 1.00 82.50 83 LEU A O 1
ATOM 662 N N . THR A 1 84 ? 7.322 8.175 -8.642 1.00 84.62 84 THR A N 1
ATOM 663 C CA . THR A 1 84 ? 5.888 8.435 -8.700 1.00 84.62 84 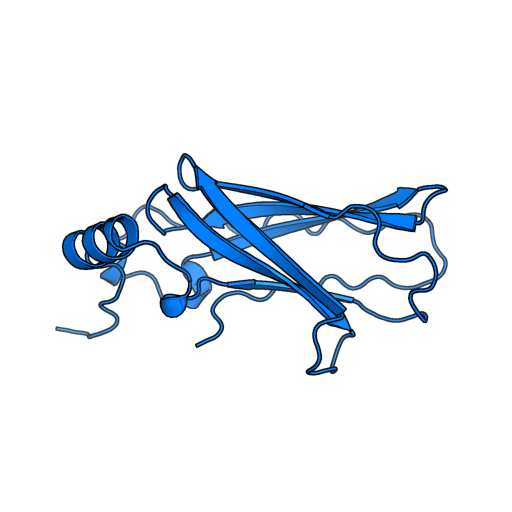THR A CA 1
ATOM 664 C C . THR A 1 84 ? 5.203 7.757 -7.512 1.00 84.62 84 THR A C 1
ATOM 666 O O . THR A 1 84 ? 5.777 6.868 -6.872 1.00 84.62 84 THR A O 1
ATOM 669 N N . SER A 1 85 ? 3.988 8.198 -7.194 1.00 87.50 85 SER A N 1
ATOM 670 C CA . SER A 1 85 ? 3.149 7.600 -6.163 1.00 87.50 85 SER A CA 1
ATOM 671 C C . SER A 1 85 ? 1.679 7.653 -6.546 1.00 87.50 85 SER A C 1
ATOM 673 O O . SER A 1 85 ? 1.237 8.602 -7.189 1.00 87.50 85 SER A O 1
ATOM 675 N N . TRP A 1 86 ? 0.923 6.681 -6.064 1.00 89.50 86 TRP A N 1
ATOM 676 C CA . TRP A 1 86 ? -0.504 6.518 -6.272 1.00 89.50 86 TRP A CA 1
ATOM 677 C C . TRP A 1 86 ? -1.202 6.338 -4.934 1.00 89.50 86 TRP A C 1
ATOM 679 O O . TRP A 1 86 ? -0.600 5.894 -3.956 1.00 89.50 86 TRP A O 1
ATOM 689 N N . LYS A 1 87 ? -2.485 6.679 -4.912 1.00 91.88 87 LYS A N 1
ATOM 690 C CA . LYS A 1 87 ? -3.374 6.456 -3.777 1.00 91.88 87 LYS A CA 1
ATOM 691 C C . LYS A 1 87 ? -4.382 5.395 -4.178 1.00 91.88 87 LYS A C 1
ATOM 693 O O . LYS A 1 87 ? -4.985 5.508 -5.242 1.00 91.88 87 LYS A O 1
ATOM 698 N N . VAL A 1 88 ? -4.550 4.387 -3.338 1.00 92.81 88 VAL A N 1
ATOM 699 C CA . VAL A 1 88 ? -5.543 3.330 -3.514 1.00 92.81 88 VAL A CA 1
ATOM 700 C C . VAL A 1 88 ? -6.371 3.232 -2.244 1.00 92.81 88 VAL A C 1
ATOM 702 O O . VAL A 1 88 ? -5.836 3.400 -1.149 1.00 92.81 88 VAL A O 1
ATOM 705 N N . LYS A 1 89 ? -7.677 3.027 -2.391 1.00 94.00 89 LYS A N 1
ATOM 706 C CA . LYS A 1 89 ? -8.565 2.799 -1.254 1.00 94.00 89 LYS A CA 1
ATOM 707 C C . LYS A 1 89 ? -8.560 1.321 -0.880 1.00 94.00 89 LYS A C 1
ATOM 709 O O . LYS A 1 89 ? -8.400 0.469 -1.750 1.00 94.00 89 LYS A O 1
ATOM 714 N N . VAL A 1 90 ? -8.710 1.056 0.408 1.00 92.69 90 VAL A N 1
ATOM 715 C CA . VAL A 1 90 ? -9.010 -0.271 0.935 1.00 92.69 90 VAL A CA 1
ATOM 716 C C . VAL A 1 90 ? -10.499 -0.539 0.748 1.00 92.69 90 VAL A C 1
ATOM 718 O O . VAL A 1 90 ? -11.319 0.318 1.079 1.00 92.69 90 VAL A O 1
ATOM 721 N N . GLU A 1 91 ? -10.821 -1.708 0.216 1.00 93.25 91 GLU A N 1
ATOM 722 C CA . GLU A 1 91 ? -12.171 -2.238 0.032 1.00 93.25 91 GLU A CA 1
ATOM 723 C C . GLU A 1 91 ? -12.137 -3.712 0.442 1.00 93.25 91 GLU A C 1
ATOM 725 O O . GLU A 1 91 ? -11.247 -4.444 0.002 1.00 93.25 91 GLU A O 1
ATOM 730 N N . ASP A 1 92 ? -13.035 -4.136 1.332 1.00 90.94 92 ASP A N 1
ATOM 731 C CA . ASP A 1 92 ? -13.055 -5.488 1.900 1.00 90.94 92 ASP A CA 1
ATOM 732 C C . ASP A 1 92 ? -11.685 -5.929 2.454 1.00 90.94 92 ASP A C 1
ATOM 734 O O . ASP A 1 92 ? -11.228 -7.057 2.243 1.00 90.94 92 ASP A O 1
ATOM 738 N N . ARG A 1 93 ? -10.991 -5.017 3.157 1.00 87.81 93 ARG A N 1
ATOM 739 C CA . ARG A 1 93 ? -9.617 -5.214 3.686 1.00 87.81 93 ARG A CA 1
ATOM 740 C C . ARG A 1 93 ? -8.552 -5.507 2.622 1.00 87.81 93 ARG A C 1
ATOM 742 O O . ARG A 1 93 ? -7.433 -5.910 2.950 1.00 87.81 93 ARG A O 1
ATOM 749 N N . GLN A 1 94 ? -8.862 -5.284 1.353 1.00 91.19 94 GLN A N 1
ATOM 750 C CA . GLN A 1 94 ? -7.963 -5.487 0.227 1.00 91.19 94 GLN A CA 1
ATOM 751 C C . GLN A 1 94 ? -7.726 -4.178 -0.514 1.00 91.19 94 GLN A C 1
ATOM 753 O O . GLN A 1 94 ? -8.494 -3.226 -0.429 1.00 91.19 94 GLN A O 1
ATOM 758 N N . PHE A 1 95 ? -6.628 -4.106 -1.252 1.00 91.31 95 PHE A N 1
ATOM 759 C CA . PHE A 1 95 ? -6.377 -3.014 -2.176 1.00 91.31 95 PHE A CA 1
ATOM 760 C C . PHE A 1 95 ? -5.664 -3.526 -3.416 1.00 91.31 95 PHE A C 1
ATOM 762 O O . PHE A 1 95 ? -4.813 -4.419 -3.368 1.00 91.31 95 PHE A O 1
ATOM 769 N N . ARG A 1 96 ? -5.984 -2.908 -4.551 1.00 92.25 96 ARG A N 1
ATOM 770 C CA . ARG A 1 96 ? -5.376 -3.237 -5.833 1.00 92.25 96 ARG A CA 1
ATOM 771 C C . ARG A 1 96 ? -5.080 -1.981 -6.624 1.00 92.25 96 ARG A C 1
ATOM 773 O O . ARG A 1 96 ? -5.953 -1.146 -6.835 1.00 92.25 96 ARG A O 1
ATOM 780 N N . ALA A 1 97 ? -3.857 -1.868 -7.121 1.00 90.12 97 ALA A N 1
ATOM 781 C CA . ALA A 1 97 ? -3.461 -0.784 -8.003 1.00 90.12 97 ALA A CA 1
ATOM 782 C C . ALA A 1 97 ? -2.705 -1.326 -9.210 1.00 90.12 97 ALA A C 1
ATOM 784 O O . ALA A 1 97 ? -1.780 -2.125 -9.086 1.00 90.12 97 ALA A O 1
ATOM 785 N N . THR A 1 98 ? -3.080 -0.855 -10.396 1.00 88.25 98 THR A N 1
ATOM 786 C CA . THR A 1 98 ? -2.356 -1.153 -11.630 1.00 88.25 98 THR A CA 1
ATOM 787 C C . THR A 1 98 ? -1.666 0.110 -12.127 1.00 88.25 98 THR A C 1
ATOM 789 O O . THR A 1 98 ? -2.303 1.078 -12.531 1.00 88.25 98 THR A O 1
ATOM 792 N N . LEU A 1 99 ? -0.341 0.094 -12.081 1.00 83.88 99 LEU A N 1
ATOM 793 C CA . LEU A 1 99 ? 0.542 1.208 -12.381 1.00 83.88 99 LEU A CA 1
ATOM 794 C C . LEU A 1 99 ? 0.923 1.132 -13.863 1.00 83.88 99 LEU A C 1
ATOM 796 O O . LEU A 1 99 ? 1.692 0.256 -14.277 1.00 83.88 99 LEU A O 1
ATOM 800 N N . ARG A 1 100 ? 0.342 2.018 -14.681 1.00 75.38 100 ARG A N 1
ATOM 801 C CA . ARG A 1 100 ? 0.487 2.013 -16.145 1.00 75.38 100 ARG A CA 1
ATOM 802 C C . ARG A 1 100 ? 0.716 3.412 -16.720 1.00 75.38 100 ARG A C 1
ATOM 804 O O . ARG A 1 100 ? 0.038 4.345 -16.303 1.00 75.38 100 ARG A O 1
ATOM 811 N N . PRO A 1 101 ? 1.517 3.508 -17.793 1.00 64.62 101 PRO A N 1
ATOM 812 C CA . PRO A 1 101 ? 2.832 2.892 -17.968 1.00 64.62 101 PRO A CA 1
ATOM 813 C C . PRO A 1 101 ? 3.870 3.673 -17.154 1.00 64.62 101 PRO A C 1
ATOM 815 O O . PRO A 1 101 ? 3.879 4.903 -17.171 1.00 64.62 101 PRO A O 1
ATOM 818 N N . VAL A 1 102 ? 4.792 2.975 -16.491 1.00 70.81 102 VAL A N 1
ATOM 819 C CA . VAL A 1 102 ? 5.992 3.642 -15.969 1.00 70.81 102 VAL A CA 1
ATOM 820 C C . VAL A 1 102 ? 6.846 4.063 -17.181 1.00 70.81 102 VAL A C 1
ATOM 822 O O . VAL A 1 102 ? 7.029 3.230 -18.078 1.00 70.81 102 VAL A O 1
ATOM 825 N N . PRO A 1 103 ? 7.329 5.324 -17.272 1.00 62.81 103 PRO A N 1
ATOM 826 C CA . PRO A 1 103 ? 8.001 5.837 -18.465 1.00 62.81 103 PRO A CA 1
ATOM 827 C C . PRO A 1 103 ? 9.082 4.891 -19.004 1.00 62.81 103 PRO A C 1
ATOM 829 O O . PRO A 1 103 ? 9.880 4.339 -18.248 1.00 62.81 103 PRO A O 1
ATOM 832 N N . ARG A 1 104 ? 9.116 4.735 -20.336 1.00 55.38 104 ARG A N 1
ATOM 833 C CA . ARG A 1 104 ? 9.898 3.734 -21.098 1.00 55.38 104 ARG A CA 1
ATOM 834 C C . ARG A 1 104 ? 11.397 3.674 -20.762 1.00 55.38 104 ARG A C 1
ATOM 836 O O . ARG A 1 104 ? 12.018 2.639 -20.989 1.00 55.38 104 ARG A O 1
ATOM 843 N N . ARG A 1 105 ? 11.982 4.760 -20.245 1.00 61.09 105 ARG A N 1
ATOM 844 C CA . ARG A 1 105 ? 13.392 4.838 -19.834 1.00 61.09 105 ARG A CA 1
ATOM 845 C C . ARG A 1 105 ? 13.512 4.756 -18.317 1.00 61.09 105 ARG A C 1
ATOM 847 O O . ARG A 1 105 ? 13.733 5.755 -17.642 1.00 61.09 105 ARG A O 1
ATOM 854 N N . LEU A 1 106 ? 13.394 3.542 -17.800 1.00 64.06 106 LEU A N 1
ATOM 855 C CA . LEU A 1 106 ? 13.980 3.213 -16.509 1.00 64.06 106 LEU A CA 1
ATOM 856 C C . LEU A 1 106 ? 15.472 2.951 -16.763 1.00 64.06 106 LEU A C 1
ATOM 858 O O . LEU A 1 106 ? 15.764 1.955 -17.435 1.00 64.06 106 LEU A O 1
ATOM 862 N N . PRO A 1 107 ? 16.421 3.813 -16.333 1.00 59.16 107 PRO A N 1
ATOM 863 C CA . PRO A 1 107 ? 17.813 3.395 -16.206 1.00 59.16 107 PRO A CA 1
ATOM 864 C C . PRO A 1 107 ? 17.848 2.029 -15.519 1.00 59.16 107 PRO A C 1
ATOM 866 O O . PRO A 1 107 ? 17.106 1.793 -14.563 1.00 59.16 107 PRO A O 1
ATOM 869 N N . GLY A 1 108 ? 18.633 1.103 -16.071 1.00 64.06 108 GLY A N 1
ATOM 870 C CA . GLY A 1 108 ? 18.749 -0.242 -15.515 1.00 64.06 108 GLY A CA 1
ATOM 871 C C . GLY A 1 108 ? 19.030 -0.196 -14.010 1.00 64.06 108 GLY A C 1
ATOM 872 O O . GLY A 1 108 ? 19.695 0.716 -13.523 1.00 64.06 108 GLY A O 1
ATOM 873 N N . GLY A 1 109 ? 18.496 -1.163 -13.267 1.00 69.31 109 GLY A N 1
ATOM 874 C CA . GLY A 1 109 ? 18.638 -1.215 -11.815 1.00 69.31 109 GLY A CA 1
ATOM 875 C C . GLY A 1 109 ? 17.402 -1.775 -11.123 1.00 69.31 109 GLY A C 1
ATOM 876 O O . GLY A 1 109 ? 16.350 -1.967 -11.734 1.00 69.31 109 GLY A O 1
ATOM 877 N N . ALA A 1 110 ? 17.540 -2.032 -9.824 1.00 72.25 110 ALA A N 1
ATOM 878 C CA . ALA A 1 110 ? 16.443 -2.510 -9.000 1.00 72.25 110 ALA A CA 1
ATOM 879 C C . ALA A 1 110 ? 15.467 -1.370 -8.676 1.00 72.25 110 ALA A C 1
ATOM 881 O O . ALA A 1 110 ? 15.868 -0.264 -8.296 1.00 72.25 110 ALA A O 1
ATOM 882 N N . LEU A 1 111 ? 14.176 -1.664 -8.803 1.00 79.50 111 LEU A N 1
ATOM 883 C CA . LEU A 1 111 ? 13.105 -0.795 -8.344 1.00 79.50 111 LEU A CA 1
ATOM 884 C C . LEU A 1 111 ? 12.647 -1.230 -6.954 1.00 79.50 111 LEU A C 1
ATOM 886 O O . LEU A 1 111 ? 13.024 -2.264 -6.415 1.00 79.50 111 LEU A O 1
ATOM 890 N N . THR A 1 112 ? 11.862 -0.389 -6.319 1.00 82.62 112 THR A N 1
ATOM 891 C CA . THR A 1 112 ? 11.295 -0.656 -5.010 1.00 82.62 112 THR A CA 1
ATOM 892 C C . THR A 1 112 ? 9.889 -0.107 -5.005 1.00 82.62 112 THR A C 1
ATOM 894 O O . THR A 1 112 ? 9.680 1.050 -5.380 1.00 82.62 112 THR A O 1
ATOM 897 N N . VAL A 1 113 ? 8.944 -0.945 -4.584 1.00 84.94 113 VAL A N 1
ATOM 898 C CA . VAL A 1 113 ? 7.558 -0.547 -4.378 1.00 84.94 113 VAL A CA 1
ATOM 899 C C . VAL A 1 113 ? 7.316 -0.489 -2.882 1.00 84.94 113 VAL A C 1
ATOM 901 O O . VAL A 1 113 ? 7.506 -1.454 -2.153 1.00 84.94 113 VAL A O 1
ATOM 904 N N . GLU A 1 114 ? 6.911 0.673 -2.412 1.00 85.75 114 GLU A N 1
ATOM 905 C CA . GLU A 1 114 ? 6.534 0.889 -1.024 1.00 85.75 114 GLU A CA 1
ATOM 906 C C . GLU A 1 114 ? 5.022 1.064 -0.969 1.00 85.75 114 GLU A C 1
ATOM 908 O O . GLU A 1 114 ? 4.471 1.797 -1.787 1.00 85.75 114 GLU A O 1
ATOM 913 N N . ALA A 1 115 ? 4.360 0.414 -0.014 1.00 85.38 115 ALA A N 1
ATOM 914 C CA . ALA A 1 115 ? 2.948 0.632 0.266 1.00 85.38 115 ALA A CA 1
ATOM 915 C C . ALA A 1 115 ? 2.811 0.992 1.741 1.00 85.38 115 ALA A C 1
ATOM 917 O O . ALA A 1 115 ? 3.228 0.230 2.611 1.00 85.38 115 ALA A O 1
ATOM 918 N N . TRP A 1 116 ? 2.263 2.164 2.038 1.00 81.69 116 TRP A N 1
ATOM 919 C CA . TRP A 1 116 ? 2.080 2.588 3.417 1.00 81.69 116 TRP A CA 1
ATOM 920 C C . TRP A 1 116 ? 0.807 3.388 3.599 1.00 81.69 116 TRP A C 1
ATOM 922 O O . TRP A 1 116 ? 0.329 4.102 2.720 1.00 81.69 116 TRP A O 1
ATOM 932 N N . PHE A 1 117 ? 0.297 3.299 4.812 1.00 83.56 117 PHE A N 1
ATOM 933 C CA . PHE A 1 117 ? -0.780 4.133 5.286 1.00 83.56 117 PHE A CA 1
ATOM 934 C C . PHE A 1 117 ? -0.242 5.503 5.730 1.00 83.56 117 PHE A C 1
ATOM 936 O O . PHE A 1 117 ? 0.779 5.593 6.417 1.00 83.56 117 PHE A O 1
ATOM 943 N N . ALA A 1 118 ? -0.932 6.580 5.352 1.00 81.19 118 ALA A N 1
ATOM 944 C CA . ALA A 1 118 ? -0.596 7.942 5.760 1.00 81.19 118 ALA A CA 1
ATOM 945 C C . ALA A 1 118 ? -1.806 8.611 6.420 1.00 81.19 118 ALA A C 1
ATOM 947 O O . ALA A 1 118 ? -2.762 8.970 5.736 1.00 81.19 118 ALA A O 1
ATOM 948 N N . LEU A 1 119 ? -1.747 8.822 7.741 1.00 82.25 119 LEU A N 1
ATOM 949 C CA . LEU A 1 119 ? -2.857 9.383 8.526 1.00 82.25 119 LEU A CA 1
ATOM 950 C C . LEU A 1 119 ? -3.331 10.752 8.011 1.00 82.25 119 LEU A C 1
ATOM 952 O O . LEU A 1 119 ? -4.527 11.036 7.980 1.00 82.25 119 LEU A O 1
ATOM 956 N N . ALA A 1 120 ? -2.393 11.593 7.574 1.00 81.88 120 ALA A N 1
ATOM 957 C CA . ALA A 1 120 ? -2.690 12.921 7.044 1.00 81.88 120 ALA A CA 1
ATOM 958 C C . ALA A 1 120 ? -3.543 12.880 5.763 1.00 81.88 120 ALA A C 1
ATOM 960 O O . ALA A 1 120 ? -4.292 13.817 5.508 1.00 81.88 120 ALA A O 1
ATOM 961 N N . GLU A 1 121 ? -3.461 11.797 4.985 1.00 84.56 121 GLU A N 1
ATOM 962 C CA . GLU A 1 121 ? -4.158 11.654 3.703 1.00 84.56 121 GLU A CA 1
ATOM 963 C C . GLU A 1 121 ? -5.560 11.024 3.836 1.00 84.56 121 GLU A C 1
ATOM 965 O O . GLU A 1 121 ? -6.228 10.821 2.826 1.00 84.56 121 GLU A O 1
ATOM 970 N N . GLN A 1 122 ? -6.008 10.725 5.062 1.00 88.31 122 GLN A N 1
ATOM 971 C CA . GLN A 1 122 ? -7.303 10.089 5.326 1.00 88.31 122 GLN A CA 1
ATOM 972 C C . GLN A 1 122 ? -8.441 11.102 5.476 1.00 88.31 122 GLN A C 1
ATOM 974 O O . GLN A 1 122 ? -8.240 12.205 6.008 1.00 88.31 122 GLN A O 1
ATOM 979 N N . THR A 1 123 ? -9.649 10.691 5.084 1.00 89.38 123 THR A N 1
ATOM 980 C CA . THR A 1 123 ? -10.867 11.481 5.297 1.00 89.38 123 THR A CA 1
ATOM 981 C C . THR A 1 123 ? -11.227 11.545 6.791 1.00 89.38 123 THR A C 1
ATOM 983 O O . THR A 1 123 ? -10.747 10.717 7.579 1.00 89.38 123 THR A O 1
ATOM 986 N N . PRO A 1 124 ? -12.034 12.529 7.229 1.00 90.00 124 PRO A N 1
ATOM 987 C CA . PRO A 1 124 ? -12.513 12.596 8.611 1.00 90.00 124 PRO A CA 1
ATOM 988 C C . PRO A 1 124 ? -13.232 11.319 9.067 1.00 90.00 124 PRO A C 1
ATOM 990 O O . PRO A 1 124 ? -13.040 10.876 10.199 1.00 90.00 124 PRO A O 1
ATOM 993 N N . GLU A 1 125 ? -14.001 10.693 8.179 1.00 89.12 125 GLU A N 1
ATOM 994 C CA . GLU A 1 125 ? -14.767 9.476 8.454 1.00 89.12 125 GLU A CA 1
ATOM 995 C C . GLU A 1 125 ? -13.830 8.299 8.727 1.00 89.12 125 GLU A C 1
ATOM 997 O O . GLU A 1 125 ? -13.951 7.636 9.758 1.00 89.12 125 GLU A O 1
ATOM 1002 N N . THR A 1 126 ? -12.823 8.090 7.871 1.00 87.50 126 THR A N 1
ATOM 1003 C CA . THR A 1 126 ? -11.807 7.054 8.093 1.00 87.50 126 THR A CA 1
ATOM 1004 C C . THR A 1 126 ? -11.028 7.321 9.380 1.00 87.50 126 THR A C 1
ATOM 1006 O O . THR A 1 126 ? -10.754 6.397 10.142 1.00 87.50 126 THR A O 1
ATOM 1009 N N . LYS A 1 127 ? -10.682 8.585 9.670 1.00 86.38 127 LYS A N 1
ATOM 1010 C CA . LYS A 1 127 ? -10.001 8.964 10.923 1.00 86.38 127 LYS A CA 1
ATOM 1011 C C . LYS A 1 127 ? -10.809 8.580 12.153 1.00 86.38 127 LYS A C 1
ATOM 1013 O O . LYS A 1 127 ? -10.236 8.047 13.103 1.00 86.38 127 LYS A O 1
ATOM 1018 N N . ARG A 1 128 ? -12.121 8.808 12.116 1.00 87.38 128 ARG A N 1
ATOM 1019 C CA . ARG A 1 128 ? -13.039 8.400 13.178 1.00 87.38 128 ARG A CA 1
ATOM 1020 C C . ARG A 1 128 ? -13.107 6.879 13.305 1.00 87.38 128 ARG A C 1
ATOM 1022 O O . ARG A 1 128 ? -12.847 6.374 14.389 1.00 87.38 128 ARG A O 1
ATOM 1029 N N . ALA A 1 129 ? -13.319 6.156 12.205 1.00 86.00 129 ALA A N 1
ATOM 1030 C CA . ALA A 1 129 ? -13.347 4.690 12.208 1.00 86.00 129 ALA A CA 1
ATOM 1031 C C . ALA A 1 129 ? -12.051 4.074 12.767 1.00 86.00 129 ALA A C 1
ATOM 1033 O O . ALA A 1 129 ? -12.082 3.099 13.514 1.00 86.00 129 ALA A O 1
ATOM 1034 N N . MET A 1 130 ? -10.898 4.675 12.460 1.00 83.50 130 MET A N 1
ATOM 1035 C CA . MET A 1 130 ? -9.616 4.225 12.999 1.00 83.50 130 MET A CA 1
ATOM 1036 C C . MET A 1 130 ? -9.451 4.494 14.497 1.00 83.50 130 MET A C 1
ATOM 1038 O O . MET A 1 130 ? -8.821 3.701 15.196 1.00 83.50 130 MET A O 1
ATOM 1042 N N . LYS A 1 131 ? -9.981 5.618 14.990 1.00 83.81 131 LYS A N 1
ATOM 1043 C CA . LYS A 1 131 ? -9.990 5.926 16.422 1.00 83.81 131 LYS A CA 1
ATOM 1044 C C . LYS A 1 131 ? -10.896 4.946 17.165 1.00 83.81 131 LYS A C 1
ATOM 1046 O O . LYS A 1 131 ? -10.451 4.335 18.130 1.00 83.81 131 LYS A O 1
ATOM 1051 N N . ASP A 1 132 ? -12.119 4.774 16.676 1.00 84.56 132 ASP A N 1
ATOM 1052 C CA . ASP A 1 132 ? -13.147 3.951 17.314 1.00 84.56 132 ASP A CA 1
ATOM 1053 C C . ASP A 1 132 ? -12.765 2.459 17.296 1.00 84.56 132 ASP A C 1
ATOM 1055 O O . ASP A 1 132 ? -13.037 1.739 18.249 1.00 84.56 132 ASP A O 1
ATOM 1059 N N . GLY A 1 133 ? -12.065 2.000 16.251 1.00 78.94 133 GLY A N 1
ATOM 1060 C CA . GLY A 1 133 ? -11.586 0.619 16.136 1.00 78.94 133 GLY A CA 1
ATOM 1061 C C . GLY A 1 133 ? -10.183 0.345 16.695 1.00 78.94 133 GLY A C 1
ATOM 1062 O O . GLY A 1 133 ? -9.634 -0.718 16.423 1.00 78.94 133 GLY A O 1
ATOM 1063 N N . GLY A 1 134 ? -9.562 1.284 17.420 1.00 77.25 134 GLY A N 1
ATOM 1064 C CA . GLY A 1 134 ? -8.288 1.032 18.113 1.00 77.25 134 GLY A CA 1
ATOM 1065 C C . GLY A 1 134 ? -7.069 0.827 17.200 1.00 77.25 134 GLY A C 1
ATOM 1066 O O . GLY A 1 134 ? -6.087 0.199 17.587 1.00 77.25 134 GLY A O 1
ATOM 1067 N N . TYR A 1 135 ? -7.078 1.375 15.982 1.00 73.94 135 TYR A N 1
ATOM 1068 C CA . TYR A 1 135 ? -6.029 1.128 14.980 1.00 73.94 135 TYR A CA 1
ATOM 1069 C C . TYR A 1 135 ? -4.675 1.782 15.296 1.00 73.94 135 TYR A C 1
ATOM 1071 O O . TYR A 1 135 ? -3.665 1.442 14.669 1.00 73.94 135 TYR A O 1
ATOM 1079 N N . PHE A 1 136 ? -4.636 2.713 16.252 1.00 67.06 136 PH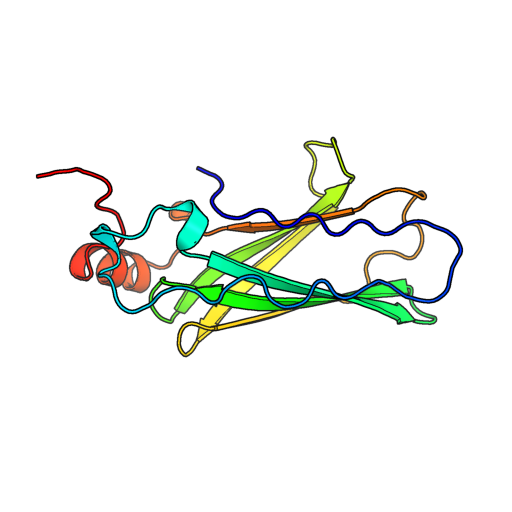E A N 1
ATOM 1080 C CA . PHE A 1 136 ? -3.437 3.464 16.638 1.00 67.06 136 PHE A CA 1
ATOM 1081 C C . PHE A 1 136 ? -2.793 3.005 17.945 1.00 67.06 136 PHE A C 1
ATOM 1083 O O . PHE A 1 136 ? -1.714 3.501 18.267 1.00 67.06 136 PHE A O 1
ATOM 1090 N N . SER A 1 137 ? -3.410 2.102 18.712 1.00 55.00 137 SER A N 1
ATOM 1091 C CA . SER A 1 137 ? -2.813 1.689 19.980 1.00 55.00 137 SER A CA 1
ATOM 1092 C C . SER A 1 137 ? -1.688 0.694 19.707 1.00 55.00 137 SER A C 1
ATOM 1094 O O . SER A 1 137 ? -1.933 -0.480 19.485 1.00 55.00 137 SER A O 1
ATOM 1096 N N . CYS A 1 138 ? -0.451 1.177 19.707 1.00 43.53 138 CYS A N 1
ATOM 1097 C CA . CYS A 1 138 ? 0.738 0.365 19.978 1.00 43.53 138 CYS A CA 1
ATOM 1098 C C . CYS A 1 138 ? 1.265 0.663 21.394 1.00 43.53 138 CYS A C 1
ATOM 1100 O O . CYS A 1 138 ? 2.468 0.599 21.633 1.00 43.53 138 CYS A O 1
ATOM 1102 N N . SER A 1 139 ? 0.384 1.049 22.319 1.00 31.19 139 SER A N 1
ATOM 1103 C CA . SER A 1 139 ? 0.734 1.170 23.732 1.00 31.19 139 SER A CA 1
ATOM 1104 C C . SER A 1 139 ? 0.454 -0.178 24.399 1.00 31.19 139 SER A C 1
ATOM 1106 O O . SER A 1 139 ? -0.682 -0.645 24.291 1.00 31.19 139 SER A O 1
ATOM 1108 N N . PRO A 1 140 ? 1.441 -0.813 25.057 1.00 28.67 140 PRO A N 1
ATOM 1109 C CA . PRO A 1 140 ? 1.122 -1.854 26.021 1.00 28.67 140 PRO A CA 1
ATOM 1110 C C . PRO A 1 140 ? 0.233 -1.254 27.131 1.00 28.67 140 PRO A C 1
ATOM 1112 O O . PRO A 1 140 ? 0.328 -0.041 27.363 1.00 28.67 140 PRO A O 1
ATOM 1115 N N . PRO A 1 141 ? -0.647 -2.059 27.757 1.00 38.38 141 PRO A N 1
ATOM 1116 C CA . PRO A 1 141 ? -1.418 -1.636 28.927 1.00 38.38 141 PRO A CA 1
ATOM 1117 C C . PRO A 1 141 ? -0.521 -1.158 30.075 1.00 38.38 141 PRO A C 1
ATOM 1119 O O . PRO A 1 141 ? 0.628 -1.651 30.181 1.00 38.38 141 PRO A O 1
#

pLDDT: mean 74.34, std 16.81, range [28.67, 94.0]

Sequence (141 aa):
MRLGFLLLVLLGLGSSVRAQSMPERVDFSKPPSEVEAYNKVRFAVRGERTAKGLVLTVEGEAYYPDGAVIKIALRYWKQTRYLTSWKVKVEDRQFRATLRPVPRRLPGGALTVEAWFALAEQTPETKRAMKDGGYFSCSPP

Radius of gyration: 16.02 Å; chains: 1; bounding box: 34×28×55 Å

Foldseek 3Di:
DFAEWDWQFDAPDDPARPWDDWDDAQPPPDALQPDDRNSQKTWTWGWDQDPQAIKIKIKIFGVADFQFWKKKFKDFPPDPDTPDIDIWTQDPRMTIDIDPHDHRDDPGHTMIIGIGGDQVPGDPVSNVVCVVRNNPNPDDD